Protein AF-A0A1J9P1Q6-F1 (afdb_monomer)

Sequence (108 aa):
MQTEEREAEVKVRSQSTTLEELIKDCHDSFSRPLQVETPSRSTKRSITSFTENCPVQLQESYDSVFSYLQSAGKDASKLFTSLLELEGLGRRYSNRKLQSEKDLEHYE

Foldseek 3Di:
DVVVVVVVVVVQQQFFAFPVRVVVLLCVLAVVLAAAPCVVPDDPPPPPPPPPPPPVVVVVVCVVVNCVQQVPDPHRPSPHGGSVVSNVLSCVLSVDYHHDPVSCPSVD

Organism: NCBI:txid1447872

Solvent-accessible surface area (backbone atoms only — not comparable to full-atom values): 6322 Å² total; per-residue (Å²): 108,76,64,60,52,52,52,51,50,49,54,58,34,62,36,49,20,30,69,69,54,44,55,50,49,46,41,64,33,44,62,66,60,53,45,61,66,55,65,87,78,47,80,83,65,76,71,71,64,91,76,62,72,74,53,66,70,55,52,54,49,47,54,52,52,51,47,56,58,44,62,57,50,102,54,54,40,52,79,39,71,23,55,52,57,50,46,55,51,15,54,65,69,43,69,54,57,40,82,51,75,78,66,48,69,85,77,116

Mean predicted aligned error: 8.99 Å

Radius of gyration: 18.18 Å; Cα contacts (8 Å, |Δi|>4): 86; chains: 1; bounding box: 35×50×42 Å

Structure (mmCIF, N/CA/C/O backbone):
data_AF-A0A1J9P1Q6-F1
#
_entry.id   AF-A0A1J9P1Q6-F1
#
loop_
_atom_site.group_PDB
_atom_site.id
_atom_site.type_symbol
_atom_site.label_atom_id
_atom_site.label_alt_id
_atom_site.label_comp_id
_atom_site.label_asym_id
_atom_site.label_entity_id
_atom_site.label_seq_id
_atom_site.pdbx_PDB_ins_code
_atom_site.Cartn_x
_atom_site.Cartn_y
_atom_site.Cartn_z
_atom_site.occupancy
_atom_site.B_iso_or_equiv
_atom_site.auth_seq_id
_atom_site.auth_comp_id
_atom_site.auth_asym_id
_atom_site.auth_atom_id
_atom_site.pdbx_PDB_model_num
ATOM 1 N N . MET A 1 1 ? -11.479 -29.146 12.604 1.00 61.81 1 MET A N 1
ATOM 2 C CA . MET A 1 1 ? -10.157 -28.576 12.946 1.00 61.81 1 MET A CA 1
ATOM 3 C C . MET A 1 1 ? -9.519 -27.813 11.783 1.00 61.81 1 MET A C 1
ATOM 5 O O . MET A 1 1 ? -9.516 -26.599 11.855 1.00 61.81 1 MET A O 1
ATOM 9 N N . GLN A 1 2 ? -9.053 -28.441 10.687 1.00 71.56 2 GLN A N 1
ATOM 10 C CA . GLN A 1 2 ? -8.390 -27.695 9.587 1.00 71.56 2 GLN A CA 1
ATOM 11 C C . GLN A 1 2 ? -9.298 -26.712 8.821 1.00 71.56 2 GLN A C 1
ATOM 13 O O . GLN A 1 2 ? -8.822 -25.696 8.325 1.00 71.56 2 GLN A O 1
ATOM 18 N N . THR A 1 3 ? -10.592 -27.009 8.690 1.00 77.44 3 THR A N 1
ATOM 19 C CA . THR A 1 3 ? -11.551 -26.145 7.981 1.00 77.44 3 THR A CA 1
ATOM 20 C C . THR A 1 3 ? -11.895 -24.900 8.798 1.00 77.44 3 THR A C 1
ATOM 22 O O . THR A 1 3 ? -11.854 -23.794 8.278 1.00 77.44 3 THR A O 1
ATOM 25 N N . GLU A 1 4 ? -12.136 -25.079 10.097 1.00 78.56 4 GLU A N 1
ATOM 26 C CA . GLU A 1 4 ? -12.460 -23.995 11.036 1.00 78.56 4 GLU A CA 1
ATOM 27 C C . GLU A 1 4 ? -11.289 -23.015 11.208 1.00 78.56 4 GLU A C 1
ATOM 29 O O . GLU A 1 4 ? -11.501 -21.810 11.302 1.00 78.56 4 GLU A O 1
ATOM 34 N N . GLU A 1 5 ? -10.047 -23.512 11.195 1.00 80.06 5 GLU A N 1
ATOM 35 C CA . GLU A 1 5 ? -8.838 -22.681 11.256 1.00 80.06 5 GLU A CA 1
ATOM 36 C C . GLU A 1 5 ? -8.691 -21.793 10.013 1.00 80.06 5 GLU A C 1
ATOM 38 O O . GLU A 1 5 ? -8.453 -20.593 10.133 1.00 80.06 5 GLU A O 1
ATOM 43 N N . ARG A 1 6 ? -8.922 -22.352 8.816 1.00 80.69 6 ARG A N 1
ATOM 44 C CA . ARG A 1 6 ? -8.909 -21.576 7.565 1.00 80.69 6 ARG A CA 1
ATOM 45 C C . ARG A 1 6 ? -10.018 -20.533 7.527 1.00 80.69 6 ARG A C 1
ATOM 47 O O . ARG A 1 6 ? -9.791 -19.418 7.071 1.00 80.69 6 ARG A O 1
ATOM 54 N N . GLU A 1 7 ? -11.213 -20.879 7.990 1.00 82.50 7 GLU A N 1
ATOM 55 C CA . GLU A 1 7 ? -12.333 -19.938 8.051 1.00 82.50 7 GLU A CA 1
ATOM 56 C C . GLU A 1 7 ? -12.058 -18.797 9.034 1.00 82.50 7 GLU A C 1
ATOM 58 O O . GLU A 1 7 ? -12.343 -17.639 8.725 1.00 82.50 7 GLU A O 1
ATOM 63 N N . ALA A 1 8 ? -11.452 -19.096 10.185 1.00 85.38 8 ALA A N 1
ATOM 64 C CA . ALA A 1 8 ? -11.022 -18.084 11.142 1.00 85.38 8 ALA A CA 1
ATOM 65 C C . ALA A 1 8 ? -9.935 -17.170 10.556 1.00 85.38 8 ALA A C 1
ATOM 67 O O . ALA A 1 8 ? -10.028 -15.950 10.694 1.00 85.38 8 ALA A O 1
ATOM 68 N N . GLU A 1 9 ? -8.949 -17.733 9.855 1.00 84.88 9 GLU A N 1
ATOM 69 C CA . GLU A 1 9 ? -7.882 -16.969 9.207 1.00 84.88 9 GLU A CA 1
ATOM 70 C C . GLU A 1 9 ? -8.436 -16.024 8.131 1.00 84.88 9 GLU A C 1
ATOM 72 O O . GLU A 1 9 ? -8.143 -14.828 8.141 1.00 84.88 9 GLU A O 1
ATOM 77 N N . VAL A 1 10 ? -9.294 -16.528 7.238 1.00 86.62 10 VAL A N 1
ATOM 78 C CA . VAL A 1 10 ? -9.950 -15.703 6.213 1.00 86.62 10 VAL A CA 1
ATOM 79 C C . VAL A 1 10 ? -10.770 -14.603 6.871 1.00 86.62 10 VAL A C 1
ATOM 81 O O . VAL A 1 10 ? -10.678 -13.449 6.466 1.00 86.62 10 VAL A O 1
ATOM 84 N N . LYS A 1 11 ? -11.515 -14.925 7.932 1.00 85.88 11 LYS A N 1
ATOM 85 C CA . LYS A 1 11 ? -12.323 -13.939 8.650 1.00 85.88 11 LYS A CA 1
ATOM 86 C C . LYS A 1 11 ? -11.473 -12.816 9.234 1.00 85.88 11 LYS A C 1
ATOM 88 O O . LYS A 1 11 ? -11.901 -11.672 9.159 1.00 85.88 11 LYS A O 1
ATOM 93 N N . VAL A 1 12 ? -10.292 -13.115 9.778 1.00 86.75 12 VAL A N 1
ATOM 94 C CA . VAL A 1 12 ? -9.346 -12.097 10.264 1.00 86.75 12 VAL A CA 1
ATOM 95 C C . VAL A 1 12 ? -8.797 -11.269 9.103 1.00 86.75 12 VAL A C 1
ATOM 97 O O . VAL A 1 12 ? -8.818 -10.046 9.172 1.00 86.75 12 VAL A O 1
ATOM 100 N N . ARG A 1 13 ? -8.368 -11.909 8.010 1.00 87.75 13 ARG A N 1
ATOM 101 C CA . ARG A 1 13 ? -7.769 -11.221 6.850 1.00 87.75 13 ARG A CA 1
ATOM 102 C C . ARG A 1 13 ? -8.772 -10.392 6.048 1.00 87.75 13 ARG A C 1
ATOM 104 O O . ARG A 1 13 ? -8.378 -9.451 5.368 1.00 87.75 13 ARG A O 1
ATOM 111 N N . SER A 1 14 ? -10.058 -10.722 6.127 1.00 91.31 14 SER A N 1
ATOM 112 C CA . SER A 1 14 ? -11.155 -9.946 5.543 1.00 91.31 14 SER A CA 1
ATOM 113 C C . SER A 1 14 ? -11.603 -8.769 6.414 1.00 91.31 14 SER A C 1
ATOM 115 O O . SER A 1 14 ? -12.419 -7.973 5.955 1.00 91.31 14 SER A O 1
ATOM 117 N N . GLN A 1 15 ? -11.115 -8.636 7.654 1.00 90.31 15 GLN A N 1
ATOM 118 C CA . GLN A 1 15 ? -11.386 -7.441 8.452 1.00 90.31 15 GLN A CA 1
ATOM 119 C C . GLN A 1 15 ? -10.635 -6.235 7.894 1.00 90.31 15 GLN A C 1
ATOM 121 O O . GLN A 1 15 ? -9.528 -6.356 7.371 1.00 90.31 15 GLN A O 1
ATOM 126 N N . SER A 1 16 ? -11.243 -5.066 8.060 1.00 91.88 16 SER A N 1
ATOM 127 C CA . SER A 1 16 ? -10.606 -3.775 7.836 1.00 91.88 16 SER A CA 1
ATOM 128 C C . SER A 1 16 ? -9.335 -3.623 8.678 1.00 91.88 16 SER A C 1
ATOM 130 O O . SER A 1 16 ? -9.230 -4.194 9.769 1.00 91.88 16 SER A O 1
ATOM 132 N N . THR A 1 17 ? -8.388 -2.838 8.179 1.00 91.56 17 THR A N 1
ATOM 133 C CA . THR A 1 17 ? -7.079 -2.612 8.805 1.00 91.56 17 THR A CA 1
ATOM 134 C C . THR A 1 17 ? -7.022 -1.260 9.514 1.00 91.56 17 THR A C 1
ATOM 136 O O . THR A 1 17 ? -7.794 -0.341 9.222 1.00 91.56 17 THR A O 1
ATOM 139 N N . THR A 1 18 ? -6.127 -1.147 10.489 1.00 91.44 18 THR A N 1
ATOM 140 C CA . THR A 1 18 ? -5.658 0.129 11.052 1.00 91.44 18 THR A CA 1
ATOM 141 C C . THR A 1 18 ? -4.712 0.834 10.075 1.00 91.44 1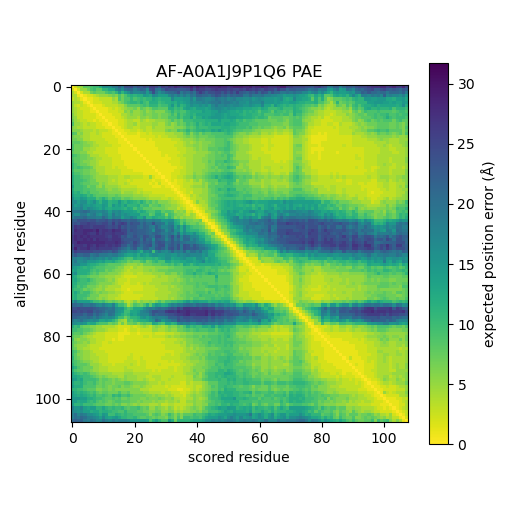8 THR A C 1
ATOM 143 O O . THR A 1 18 ? -4.279 0.239 9.088 1.00 91.44 18 THR A O 1
ATOM 146 N N . LEU A 1 19 ? -4.354 2.096 10.340 1.00 89.69 19 LEU A N 1
ATOM 147 C CA . LEU A 1 19 ? -3.402 2.817 9.488 1.00 89.69 19 LEU A CA 1
ATOM 148 C C . LEU A 1 19 ? -2.023 2.136 9.468 1.00 89.69 19 LEU A C 1
ATOM 150 O O . LEU A 1 19 ? -1.415 2.006 8.409 1.00 89.69 19 LEU A O 1
ATOM 154 N N . GLU A 1 20 ? -1.534 1.685 10.625 1.00 89.25 20 GLU A N 1
ATOM 155 C CA . GLU A 1 20 ? -0.246 0.987 10.733 1.00 89.25 20 GLU A CA 1
ATOM 156 C C . GLU A 1 20 ? -0.233 -0.334 9.959 1.00 89.25 20 GLU A C 1
ATOM 158 O O . GLU A 1 20 ? 0.720 -0.612 9.229 1.00 89.25 20 GLU A O 1
ATOM 163 N N . GLU A 1 21 ? -1.298 -1.129 10.094 1.00 91.31 21 GLU A N 1
ATOM 164 C CA . GLU A 1 21 ? -1.469 -2.374 9.340 1.00 91.31 21 GLU A CA 1
ATOM 165 C C . GLU A 1 21 ? -1.517 -2.090 7.836 1.00 91.31 21 GLU A C 1
ATOM 167 O O . GLU A 1 21 ? -0.771 -2.714 7.087 1.00 91.31 21 GLU A O 1
ATOM 172 N N . LEU A 1 22 ? -2.289 -1.085 7.400 1.00 91.75 22 LEU A N 1
ATOM 173 C CA . LEU A 1 22 ? -2.343 -0.670 5.998 1.00 91.75 22 LEU A CA 1
ATOM 174 C C . LEU A 1 22 ? -0.954 -0.302 5.459 1.00 91.75 22 LEU A C 1
ATOM 176 O O . LEU A 1 22 ? -0.552 -0.807 4.414 1.00 91.75 22 LEU A O 1
ATOM 180 N N . ILE A 1 23 ? -0.218 0.583 6.143 1.00 91.00 23 ILE A N 1
ATOM 181 C CA . ILE A 1 23 ? 1.104 1.045 5.685 1.00 91.00 23 ILE A CA 1
ATOM 182 C C . ILE A 1 23 ? 2.064 -0.141 5.557 1.00 91.00 23 ILE A C 1
ATOM 184 O O . ILE A 1 23 ? 2.770 -0.271 4.551 1.00 91.00 23 ILE A O 1
ATOM 188 N N . LYS A 1 24 ? 2.079 -1.019 6.563 1.00 91.38 24 LYS A N 1
ATOM 189 C CA . LYS A 1 24 ? 2.939 -2.201 6.581 1.00 91.38 24 LYS A CA 1
ATOM 190 C C . LYS A 1 24 ? 2.579 -3.180 5.466 1.00 91.38 24 LYS A C 1
ATOM 192 O O . LYS A 1 24 ? 3.462 -3.598 4.719 1.00 91.38 24 LYS A O 1
ATOM 197 N N . ASP A 1 25 ? 1.303 -3.510 5.318 1.00 91.06 25 ASP A N 1
ATOM 198 C CA . ASP A 1 25 ? 0.842 -4.464 4.311 1.00 91.06 25 ASP A CA 1
ATOM 199 C C . ASP A 1 25 ? 1.026 -3.915 2.901 1.00 91.06 25 ASP A C 1
ATOM 201 O O . ASP A 1 25 ? 1.356 -4.670 1.985 1.00 91.06 25 ASP A O 1
ATOM 205 N N . CYS A 1 26 ? 0.898 -2.597 2.725 1.00 89.44 26 CYS A N 1
ATOM 206 C CA . CYS A 1 26 ? 1.224 -1.956 1.465 1.00 89.44 26 CYS A CA 1
ATOM 207 C C . CYS A 1 26 ? 2.706 -2.156 1.106 1.00 89.44 26 CYS A C 1
ATOM 209 O O . CYS A 1 26 ? 3.051 -2.546 -0.013 1.00 89.44 26 CYS A O 1
ATOM 211 N N . HIS A 1 27 ? 3.603 -1.939 2.068 1.00 91.62 27 HIS A N 1
ATOM 212 C CA . HIS A 1 27 ? 5.024 -2.190 1.865 1.00 91.62 27 HIS A CA 1
ATOM 213 C C . HIS A 1 27 ? 5.305 -3.667 1.540 1.00 91.62 27 HIS A C 1
ATOM 215 O O . HIS A 1 27 ? 6.028 -3.960 0.585 1.00 91.62 27 HIS A O 1
ATOM 221 N N . ASP A 1 28 ? 4.726 -4.593 2.303 1.00 91.06 28 ASP A N 1
ATOM 222 C CA . ASP A 1 28 ? 5.019 -6.021 2.185 1.00 91.06 28 ASP A CA 1
ATOM 223 C C . ASP A 1 28 ? 4.391 -6.660 0.933 1.00 91.06 28 ASP A C 1
ATOM 225 O O . ASP A 1 28 ? 5.015 -7.528 0.320 1.00 91.06 28 ASP A O 1
ATOM 229 N N . SER A 1 29 ? 3.204 -6.205 0.515 1.00 87.44 29 SER A N 1
ATOM 230 C CA . SER A 1 29 ? 2.459 -6.764 -0.624 1.00 87.44 29 SER A CA 1
ATOM 231 C C . SER A 1 29 ? 2.760 -6.086 -1.960 1.00 87.44 29 SER A C 1
ATOM 233 O O . SER A 1 29 ? 2.683 -6.755 -2.989 1.00 87.44 29 SER A O 1
ATOM 235 N N . PHE A 1 30 ? 3.093 -4.789 -1.973 1.00 84.19 30 PHE A N 1
ATOM 236 C CA . PHE A 1 30 ? 3.339 -4.040 -3.214 1.00 84.19 30 PHE A CA 1
ATOM 237 C C . PHE A 1 30 ? 4.800 -3.668 -3.395 1.00 84.19 30 PHE A C 1
ATOM 239 O O . PHE A 1 30 ? 5.396 -4.008 -4.413 1.00 84.19 30 PHE A O 1
ATOM 246 N N . SER A 1 31 ? 5.378 -2.948 -2.433 1.00 84.81 31 SER A N 1
ATOM 247 C CA . SER A 1 31 ? 6.679 -2.304 -2.626 1.00 84.81 31 SER A CA 1
ATOM 248 C C . SER A 1 31 ? 7.828 -3.304 -2.592 1.00 84.81 31 SER A C 1
ATOM 250 O O . SER A 1 31 ? 8.718 -3.265 -3.437 1.00 84.81 31 SER A O 1
ATOM 252 N N . ARG A 1 32 ? 7.815 -4.224 -1.624 1.00 88.56 32 ARG A N 1
ATOM 253 C CA . ARG A 1 32 ? 8.873 -5.221 -1.434 1.00 88.56 32 ARG A CA 1
ATOM 254 C C . ARG A 1 32 ? 8.942 -6.267 -2.561 1.00 88.56 32 ARG A C 1
ATOM 256 O O . ARG A 1 32 ? 10.061 -6.617 -2.936 1.00 88.56 32 ARG A O 1
ATOM 263 N N . PRO A 1 33 ? 7.827 -6.799 -3.101 1.00 88.44 33 PRO A N 1
ATOM 264 C CA . PRO A 1 33 ? 7.887 -7.819 -4.151 1.00 88.44 33 PRO A CA 1
ATOM 265 C C . PRO A 1 33 ? 8.233 -7.275 -5.545 1.00 88.44 33 PRO A C 1
ATOM 267 O O . PRO A 1 33 ? 8.539 -8.073 -6.437 1.00 88.44 33 PRO A O 1
ATOM 270 N N . LEU A 1 34 ? 8.193 -5.951 -5.745 1.00 86.38 34 LEU A N 1
ATOM 271 C CA . LEU A 1 34 ? 8.511 -5.320 -7.024 1.00 86.38 34 LEU A CA 1
ATOM 272 C C . LEU A 1 34 ? 9.928 -5.652 -7.489 1.00 86.38 34 LEU A C 1
ATOM 274 O O . LEU A 1 34 ? 10.912 -5.528 -6.761 1.00 86.38 34 LEU A O 1
ATOM 278 N N . GLN A 1 35 ? 10.032 -6.043 -8.755 1.00 87.12 35 GLN A N 1
ATOM 279 C CA . GLN A 1 35 ? 11.292 -6.393 -9.395 1.00 87.12 35 GLN A CA 1
ATOM 280 C C . GLN A 1 35 ? 11.383 -5.724 -10.757 1.00 87.12 35 GLN A C 1
ATOM 282 O O . GLN A 1 35 ? 10.414 -5.694 -11.509 1.00 87.12 35 GLN A O 1
ATOM 287 N N . VAL A 1 36 ? 12.574 -5.249 -11.103 1.00 87.62 36 VAL A N 1
ATOM 288 C CA . VAL A 1 36 ? 12.881 -4.737 -12.442 1.00 87.62 36 VAL A CA 1
ATOM 289 C C . VAL A 1 36 ? 13.498 -5.864 -13.261 1.00 87.62 36 VAL A C 1
ATOM 291 O O . VAL A 1 36 ? 14.360 -6.595 -12.772 1.00 87.62 36 VAL A O 1
ATOM 294 N N . GLU A 1 37 ? 13.065 -6.028 -14.509 1.00 88.56 37 GLU A N 1
ATOM 295 C CA . GLU A 1 37 ? 13.542 -7.111 -15.369 1.00 88.56 37 GLU A CA 1
ATOM 296 C C . GLU A 1 37 ? 15.011 -6.932 -15.738 1.00 88.56 37 GLU A C 1
ATOM 298 O O . GLU A 1 37 ? 15.803 -7.866 -15.622 1.00 88.56 37 GLU A O 1
ATOM 303 N N . THR A 1 38 ? 15.376 -5.720 -16.158 1.00 85.50 38 THR A N 1
ATOM 304 C CA . THR A 1 38 ? 16.731 -5.406 -16.610 1.00 85.50 38 THR A CA 1
ATOM 305 C C . THR A 1 38 ? 17.301 -4.228 -15.816 1.00 85.50 38 THR A C 1
ATOM 307 O O . THR A 1 38 ? 17.344 -3.106 -16.326 1.00 85.50 38 THR A O 1
ATOM 310 N N . PRO A 1 39 ? 17.785 -4.449 -14.578 1.00 79.56 39 PRO A N 1
ATOM 311 C CA . PRO A 1 39 ? 18.349 -3.379 -13.752 1.00 79.56 39 PRO A CA 1
ATOM 312 C C . PRO A 1 39 ? 19.505 -2.631 -14.430 1.00 79.56 39 PRO A C 1
ATOM 314 O O . PRO A 1 39 ? 19.697 -1.443 -14.192 1.00 79.56 39 PRO A O 1
ATOM 317 N N . SER A 1 40 ? 20.253 -3.292 -15.324 1.00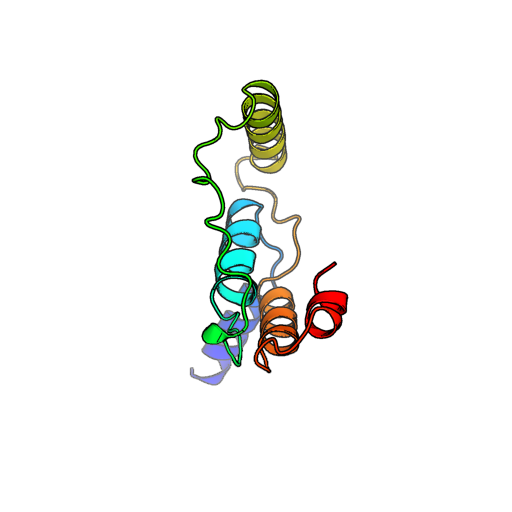 79.25 40 SER A N 1
ATOM 318 C CA . SER A 1 40 ? 21.356 -2.686 -16.086 1.00 79.25 40 SER A CA 1
ATOM 319 C C . SER A 1 40 ? 20.916 -1.602 -17.075 1.00 79.25 40 SER A C 1
ATOM 321 O O . SER A 1 40 ? 21.738 -0.765 -17.446 1.00 79.25 40 SER A O 1
ATOM 323 N N . ARG A 1 41 ? 19.641 -1.608 -17.488 1.00 75.06 41 ARG A N 1
ATOM 324 C CA . ARG A 1 41 ? 19.021 -0.576 -18.333 1.00 75.06 41 ARG A CA 1
ATOM 325 C C . ARG A 1 41 ? 18.362 0.537 -17.521 1.00 75.06 41 ARG A C 1
ATOM 327 O O . ARG A 1 41 ? 17.896 1.503 -18.115 1.00 75.06 41 ARG A O 1
ATOM 334 N N . SER A 1 42 ? 18.325 0.409 -16.194 1.00 70.75 42 SER A N 1
ATOM 335 C CA . SER A 1 42 ? 17.825 1.467 -15.325 1.00 70.75 42 SER A CA 1
ATOM 336 C C . SER A 1 42 ? 18.759 2.672 -15.373 1.00 70.75 42 SER A C 1
ATOM 338 O O . SER A 1 42 ? 19.982 2.536 -15.509 1.00 70.75 42 SER A O 1
ATOM 340 N N . THR A 1 43 ? 18.183 3.863 -15.250 1.00 75.44 43 THR A N 1
ATOM 341 C CA . THR A 1 43 ? 18.940 5.104 -15.159 1.00 75.44 43 THR A CA 1
ATOM 342 C C . THR A 1 43 ? 19.885 5.003 -13.964 1.00 75.44 43 THR A C 1
ATOM 344 O O . THR A 1 43 ? 19.454 5.044 -12.816 1.00 75.44 43 THR A O 1
ATOM 347 N N . LYS A 1 44 ? 21.198 4.916 -14.214 1.00 67.56 44 LYS A N 1
ATOM 348 C CA . LYS A 1 44 ? 22.249 4.943 -13.176 1.00 67.56 44 LYS A CA 1
ATOM 349 C C . LYS A 1 44 ? 22.412 6.326 -12.536 1.00 67.56 44 LYS A C 1
ATOM 351 O O . LYS A 1 44 ? 23.509 6.701 -12.126 1.00 67.56 44 LYS A O 1
ATOM 356 N N . ARG A 1 45 ? 21.348 7.128 -12.487 1.00 58.09 45 ARG A N 1
ATOM 357 C CA . ARG A 1 45 ? 21.380 8.345 -11.692 1.00 58.09 45 ARG A CA 1
ATOM 358 C C . ARG A 1 45 ? 21.428 7.866 -10.252 1.00 58.09 45 ARG A C 1
ATOM 360 O O . ARG A 1 45 ? 20.532 7.146 -9.821 1.00 58.09 45 ARG A O 1
ATOM 367 N N . SER A 1 46 ? 22.490 8.223 -9.535 1.0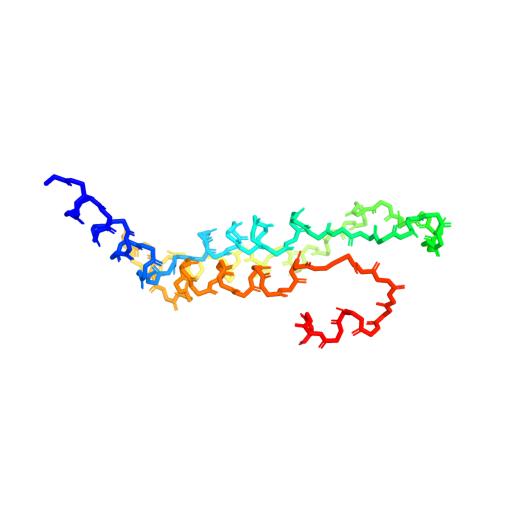0 61.19 46 SER A N 1
ATOM 368 C CA . SER A 1 46 ? 22.440 8.158 -8.082 1.00 61.19 46 SER A CA 1
ATOM 369 C C . SER A 1 46 ? 21.228 8.988 -7.699 1.00 61.19 46 SER A C 1
ATOM 371 O O . SER A 1 46 ? 21.230 10.199 -7.923 1.00 61.19 46 SER A O 1
ATOM 373 N N . ILE A 1 47 ? 20.173 8.338 -7.210 1.00 60.69 47 ILE A N 1
ATOM 374 C CA . ILE A 1 47 ? 19.163 9.048 -6.442 1.00 60.69 47 ILE A CA 1
ATOM 375 C C . ILE A 1 47 ? 20.004 9.685 -5.338 1.00 60.69 47 ILE A C 1
ATOM 377 O O . ILE A 1 47 ? 20.721 8.972 -4.625 1.00 60.69 47 ILE A O 1
ATOM 381 N N . THR A 1 48 ? 20.103 11.015 -5.334 1.00 56.59 48 THR A N 1
ATOM 382 C CA . THR A 1 48 ? 20.725 11.723 -4.216 1.00 56.59 48 THR A CA 1
ATOM 383 C C . THR A 1 48 ? 20.086 11.147 -2.962 1.00 56.59 48 THR A C 1
ATOM 385 O O . THR A 1 48 ? 18.902 10.806 -2.984 1.00 56.59 48 THR A O 1
ATOM 388 N N . SER A 1 49 ? 20.900 10.843 -1.951 1.00 52.97 49 SER A N 1
ATOM 389 C CA . SER A 1 49 ? 20.443 10.052 -0.814 1.00 52.97 49 SER A CA 1
ATOM 390 C C . SER A 1 49 ? 19.099 10.585 -0.327 1.00 52.97 49 SER A C 1
ATOM 392 O O . SER A 1 49 ? 18.931 11.794 -0.189 1.00 52.97 49 SER A O 1
ATOM 394 N N . PHE A 1 50 ? 18.151 9.689 -0.043 1.00 56.12 50 PHE A N 1
ATOM 395 C CA . PHE A 1 50 ? 16.823 10.014 0.504 1.00 56.12 50 PHE A CA 1
ATOM 396 C C . PHE A 1 50 ? 16.873 10.784 1.850 1.00 56.12 50 PHE A C 1
ATOM 398 O O . PHE A 1 50 ? 15.858 10.976 2.504 1.00 56.12 50 PHE A O 1
ATOM 405 N N . THR A 1 51 ? 18.063 11.210 2.275 1.00 51.81 51 THR A N 1
ATOM 406 C CA . THR A 1 51 ? 18.371 12.123 3.371 1.00 51.81 51 THR A CA 1
ATOM 407 C C . THR A 1 51 ? 18.429 13.589 2.922 1.00 51.81 51 THR A C 1
ATOM 409 O O . THR A 1 51 ? 19.077 14.396 3.589 1.00 51.81 51 THR A O 1
ATOM 412 N N . GLU A 1 52 ? 17.822 13.978 1.799 1.00 56.47 52 GLU A N 1
ATOM 413 C CA . GLU A 1 52 ? 17.396 15.373 1.678 1.00 56.47 52 GLU A CA 1
ATOM 414 C C . GLU A 1 52 ? 16.319 15.563 2.744 1.00 56.47 52 GLU A C 1
ATOM 416 O O . GLU A 1 52 ? 15.260 14.946 2.662 1.00 56.47 52 GLU A O 1
ATOM 421 N N . ASN A 1 53 ? 16.670 16.288 3.814 1.00 61.28 53 ASN A N 1
ATOM 422 C CA . ASN A 1 53 ? 15.847 16.481 5.006 1.00 61.28 53 ASN A CA 1
ATOM 423 C C . ASN A 1 53 ? 14.375 16.606 4.613 1.00 61.28 53 ASN A C 1
ATOM 425 O O . ASN A 1 53 ? 14.020 17.575 3.939 1.00 61.28 53 ASN A O 1
ATOM 429 N N . CYS A 1 54 ? 13.543 15.638 5.020 1.00 62.12 54 CYS A N 1
ATOM 430 C CA . CYS A 1 54 ? 12.100 15.765 4.880 1.00 62.12 54 CYS A CA 1
ATOM 431 C C . CYS A 1 54 ? 11.736 17.130 5.481 1.00 62.12 54 CYS A C 1
ATOM 433 O O . CYS A 1 54 ? 12.087 17.369 6.644 1.00 62.12 54 CYS A O 1
ATOM 435 N N . PRO A 1 55 ? 11.169 18.070 4.702 1.00 79.00 55 PRO A N 1
ATOM 436 C CA . PRO A 1 55 ? 10.833 19.388 5.212 1.00 79.00 55 PRO A CA 1
ATOM 437 C C . PRO A 1 55 ? 10.090 19.238 6.538 1.00 79.00 55 PRO A C 1
ATOM 439 O O . PRO A 1 55 ? 9.140 18.465 6.610 1.00 79.00 55 PRO A O 1
ATOM 442 N N . VAL A 1 56 ? 10.513 19.949 7.588 1.00 76.62 56 VAL A N 1
ATOM 443 C CA . VAL A 1 56 ? 9.931 19.824 8.944 1.00 76.62 56 VAL A CA 1
ATOM 444 C C . VAL A 1 56 ? 8.399 19.918 8.909 1.00 76.62 56 VAL A C 1
ATOM 446 O O . VAL A 1 56 ? 7.707 19.167 9.584 1.00 76.62 56 VAL A O 1
ATOM 449 N N . GLN A 1 57 ? 7.875 20.754 8.015 1.00 76.38 57 GLN A N 1
ATOM 450 C CA . GLN A 1 57 ? 6.446 20.931 7.750 1.00 76.38 57 GLN A CA 1
ATOM 451 C C . GLN A 1 57 ? 5.729 19.645 7.294 1.00 76.38 57 GLN A C 1
ATOM 453 O O . GLN A 1 57 ? 4.565 19.432 7.633 1.00 76.38 57 GLN A O 1
ATOM 458 N N . LEU A 1 58 ? 6.403 18.778 6.528 1.00 82.56 58 LEU A N 1
ATOM 459 C CA . LEU A 1 58 ? 5.867 17.475 6.127 1.00 82.56 58 LEU A CA 1
ATOM 460 C C . LEU A 1 58 ? 5.877 16.487 7.290 1.00 82.56 58 LEU A C 1
ATOM 462 O O . LEU A 1 58 ? 4.916 15.738 7.430 1.00 82.56 58 LEU A O 1
ATOM 466 N N . GLN A 1 59 ? 6.912 16.511 8.135 1.00 85.38 59 GLN A N 1
ATOM 467 C CA . GLN A 1 59 ? 6.963 15.665 9.328 1.00 85.38 59 GLN A CA 1
ATOM 468 C C . GLN A 1 59 ? 5.832 16.023 10.299 1.00 85.38 59 GLN A C 1
ATOM 470 O O . GLN A 1 59 ? 5.091 15.144 10.719 1.00 85.38 59 GLN A O 1
ATOM 475 N N . GLU A 1 60 ? 5.630 17.312 10.579 1.00 89.12 60 GLU A N 1
ATOM 476 C CA . GLU A 1 60 ? 4.544 17.783 11.452 1.00 89.12 60 GLU A CA 1
ATOM 477 C C . GLU A 1 60 ? 3.159 17.408 10.905 1.00 89.12 60 GLU A C 1
ATOM 479 O O . GLU A 1 60 ? 2.284 16.958 11.648 1.00 89.12 60 GLU A O 1
ATOM 484 N N . SER A 1 61 ? 2.966 17.555 9.590 1.00 89.25 61 SER A N 1
ATOM 485 C CA . SER 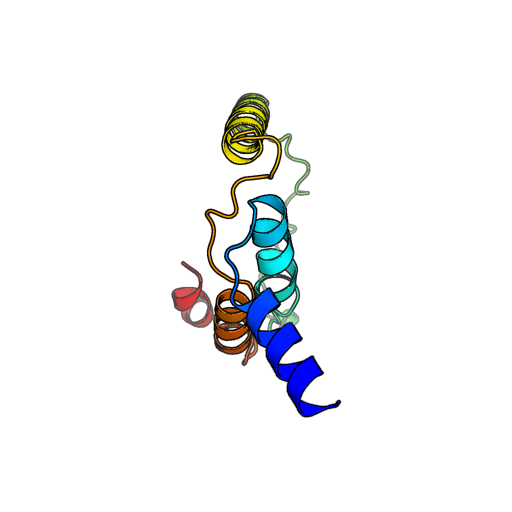A 1 61 ? 1.720 17.165 8.923 1.00 89.25 61 SER A CA 1
ATOM 486 C C . SER A 1 61 ? 1.495 15.656 8.998 1.00 89.25 61 SER A C 1
ATOM 488 O O . SER A 1 61 ? 0.389 15.216 9.313 1.00 89.25 61 SER A O 1
ATOM 490 N N . TYR A 1 62 ? 2.541 14.863 8.746 1.00 87.88 62 TYR A N 1
ATOM 491 C CA . TYR A 1 62 ? 2.496 13.411 8.868 1.00 87.88 62 TYR A CA 1
ATOM 492 C C . TYR A 1 62 ? 2.133 12.996 10.293 1.00 87.88 62 TYR A C 1
ATOM 494 O O . TYR A 1 62 ? 1.163 12.266 10.472 1.00 87.88 62 TYR A O 1
ATOM 502 N N . ASP A 1 63 ? 2.837 13.508 11.304 1.00 88.81 63 ASP A N 1
ATOM 503 C CA . ASP A 1 63 ? 2.615 13.150 12.706 1.00 88.81 63 ASP A CA 1
ATOM 504 C C . ASP A 1 63 ? 1.199 13.521 13.162 1.00 88.81 63 ASP A C 1
ATOM 506 O O . ASP A 1 63 ? 0.546 12.746 13.866 1.00 88.81 63 ASP A O 1
ATOM 510 N N . SER A 1 64 ? 0.690 14.680 12.728 1.00 90.25 64 SER A N 1
ATOM 511 C CA . SER A 1 64 ? -0.672 15.127 13.024 1.00 90.25 64 SER A CA 1
ATOM 512 C C . SER A 1 64 ? -1.730 14.213 12.398 1.00 90.25 64 SER A C 1
ATOM 514 O O . SER A 1 64 ? -2.632 13.748 13.099 1.00 90.25 64 SER A O 1
ATOM 516 N N . VAL A 1 65 ? -1.608 13.910 11.101 1.00 88.44 65 VAL A N 1
ATOM 517 C CA . VAL A 1 65 ? -2.545 13.034 10.379 1.00 88.44 65 VAL A CA 1
ATOM 518 C C . VAL A 1 65 ? -2.479 11.610 10.918 1.00 88.44 65 VAL A C 1
ATOM 520 O O . VAL A 1 65 ? -3.516 11.012 11.197 1.00 88.44 65 VAL A O 1
ATOM 523 N N . PHE A 1 66 ? -1.272 11.083 11.114 1.00 87.44 66 PHE A N 1
ATOM 524 C CA . PHE A 1 66 ? -1.044 9.761 11.679 1.00 87.44 66 PHE A CA 1
ATOM 525 C C . PHE A 1 66 ? -1.679 9.654 13.066 1.00 87.44 66 PHE A C 1
ATOM 527 O O . PHE A 1 66 ? -2.474 8.750 13.314 1.00 87.44 66 PHE A O 1
ATOM 534 N N . SER A 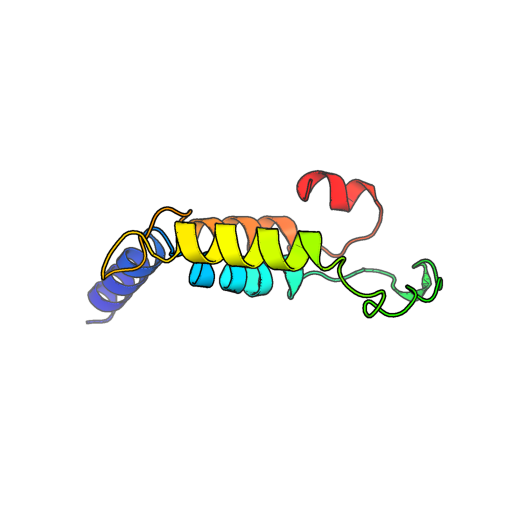1 67 ? -1.426 10.630 13.942 1.00 87.12 67 SER A N 1
ATOM 535 C CA . SER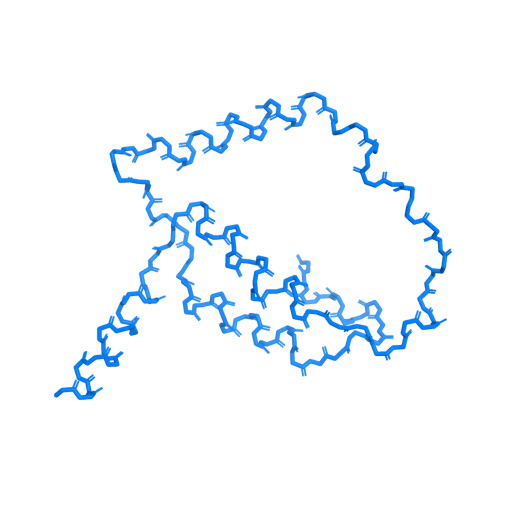 A 1 67 ? -2.034 10.675 15.274 1.00 87.12 67 SER A CA 1
ATOM 536 C C . SER A 1 67 ? -3.555 10.755 15.202 1.00 87.12 67 SER A C 1
ATOM 538 O O . SER A 1 67 ? -4.227 10.045 15.942 1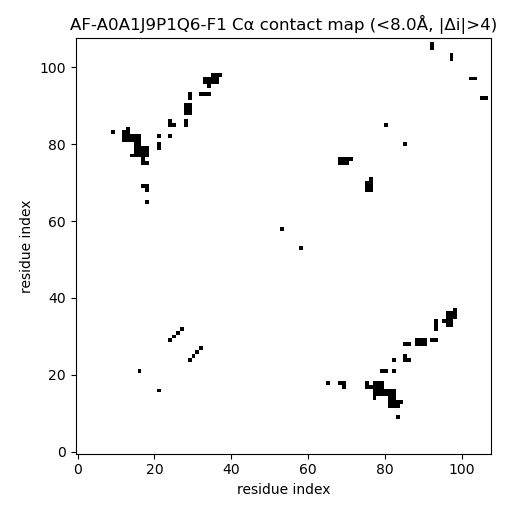.00 87.12 67 SER A O 1
ATOM 540 N N . TYR A 1 68 ? -4.129 11.573 14.318 1.00 86.50 68 TYR A N 1
ATOM 541 C CA . TYR A 1 68 ? -5.583 11.678 14.157 1.00 86.50 68 TYR A CA 1
ATOM 542 C C . TYR A 1 68 ? -6.215 10.350 13.720 1.00 86.50 68 TYR A C 1
ATOM 544 O O . TYR A 1 68 ? -7.181 9.893 14.327 1.00 86.50 68 TYR A O 1
ATOM 552 N N . LEU A 1 69 ? -5.637 9.705 12.706 1.00 85.56 69 LEU A N 1
ATOM 553 C CA . LEU A 1 69 ? -6.135 8.439 12.168 1.00 85.56 69 LEU A CA 1
ATOM 554 C C . LEU A 1 69 ? -5.937 7.270 13.145 1.00 85.56 69 LEU A C 1
ATOM 556 O O . LEU A 1 69 ? -6.754 6.352 13.166 1.00 85.56 69 LEU A O 1
ATOM 560 N N . GLN A 1 70 ? -4.902 7.325 13.989 1.00 78.81 70 GLN A N 1
ATOM 561 C CA . GLN A 1 70 ? -4.639 6.311 15.010 1.00 78.81 70 GLN A CA 1
ATOM 562 C C . GLN A 1 70 ? -5.469 6.524 16.291 1.00 78.81 70 GLN A C 1
ATOM 564 O O . GLN A 1 70 ? -5.873 5.556 16.931 1.00 78.81 70 GLN A O 1
ATOM 569 N N . SER A 1 71 ? -5.742 7.778 16.675 1.00 69.00 71 SER A N 1
ATOM 570 C CA . SER A 1 71 ? -6.342 8.155 17.971 1.00 69.00 71 SER A CA 1
ATOM 571 C C . SER A 1 71 ? -7.870 8.108 18.031 1.00 69.00 71 SER A C 1
ATOM 573 O O . SER A 1 71 ? -8.453 8.497 19.047 1.00 69.00 71 SER A O 1
ATOM 575 N N . ALA A 1 72 ? -8.538 7.589 17.001 1.00 57.78 72 ALA A N 1
ATOM 576 C CA . ALA A 1 72 ? -9.984 7.378 16.990 1.00 57.78 72 ALA A CA 1
ATOM 577 C C . ALA A 1 72 ? -10.440 6.221 17.923 1.00 57.78 72 ALA A C 1
ATOM 579 O O . ALA A 1 72 ? -11.147 5.311 17.501 1.00 57.78 72 ALA A O 1
ATOM 580 N N . GLY A 1 73 ? -10.067 6.277 19.209 1.00 55.88 73 GLY A N 1
ATOM 581 C CA . GLY A 1 73 ? -10.501 5.376 20.282 1.00 55.88 73 GLY A CA 1
ATOM 582 C C . GLY A 1 73 ? -9.454 4.353 20.737 1.00 55.88 73 GLY A C 1
ATOM 583 O O . GLY A 1 73 ? -8.439 4.142 20.088 1.00 55.88 73 GLY A O 1
ATOM 584 N N . LYS A 1 74 ? -9.712 3.714 21.892 1.00 54.41 74 LYS A N 1
ATOM 585 C CA . LYS A 1 74 ? -8.869 2.670 22.529 1.00 54.41 74 LYS A CA 1
ATOM 586 C C . LYS A 1 74 ? -8.574 1.455 21.639 1.00 54.41 74 LYS A C 1
ATOM 588 O O . LYS A 1 74 ? -7.675 0.688 21.964 1.00 54.41 74 LYS A O 1
ATOM 593 N N . ASP A 1 75 ? -9.298 1.331 20.539 1.00 61.06 75 ASP A N 1
ATOM 594 C CA . ASP A 1 75 ? -9.029 0.424 19.443 1.00 61.06 75 ASP A CA 1
ATOM 595 C C . ASP A 1 75 ? -8.751 1.317 18.234 1.00 61.06 75 ASP A C 1
ATOM 597 O O . ASP A 1 75 ? -9.635 2.080 17.835 1.00 61.06 75 ASP A O 1
ATOM 601 N N . ALA A 1 76 ? -7.528 1.278 17.691 1.00 67.81 76 ALA A N 1
ATOM 602 C CA . ALA A 1 76 ? -7.211 2.010 16.469 1.00 67.81 76 ALA A CA 1
ATOM 603 C C . ALA A 1 76 ? -8.302 1.693 15.440 1.00 67.81 76 ALA A C 1
ATOM 605 O O . ALA A 1 76 ? -8.591 0.522 15.172 1.00 67.81 76 ALA A O 1
ATOM 606 N N . SER A 1 77 ? -8.983 2.730 14.949 1.00 76.69 77 SER A N 1
ATOM 607 C CA . SER A 1 77 ? -10.168 2.515 14.132 1.00 76.69 77 SER A CA 1
ATOM 608 C C . SER A 1 77 ? -9.751 1.755 12.870 1.00 76.69 77 SER A C 1
ATOM 610 O O . SER A 1 77 ? -8.952 2.239 12.066 1.00 76.69 77 SER A O 1
ATOM 612 N N . LYS A 1 78 ? -10.273 0.534 12.717 1.00 86.75 78 LYS A N 1
ATOM 613 C CA . LYS A 1 78 ? -10.066 -0.323 11.546 1.00 86.75 78 LYS A CA 1
ATOM 614 C C . LYS A 1 78 ? -10.855 0.235 10.357 1.00 86.75 78 LYS A C 1
ATOM 616 O O . LYS A 1 78 ? -11.900 -0.296 9.991 1.00 86.75 78 LYS A O 1
ATOM 621 N N . LEU A 1 79 ? -10.417 1.377 9.834 1.00 88.12 79 LEU A N 1
ATOM 622 C CA . LEU A 1 79 ? -11.117 2.155 8.804 1.00 88.12 79 LEU A CA 1
ATOM 623 C C . LEU A 1 79 ? -10.634 1.844 7.390 1.00 88.12 79 LEU A C 1
ATOM 625 O O . LEU A 1 79 ? -11.249 2.296 6.428 1.00 88.12 79 LEU A O 1
ATOM 629 N N . PHE A 1 80 ? -9.534 1.110 7.259 1.00 90.56 80 PHE A N 1
ATOM 630 C CA . PHE A 1 80 ? -8.852 0.927 5.990 1.00 90.56 80 PHE A CA 1
ATOM 631 C C . PHE A 1 80 ? -9.157 -0.433 5.370 1.00 90.56 80 PHE A C 1
ATOM 633 O O . PHE A 1 80 ? -9.717 -1.329 6.006 1.00 90.56 80 PHE A O 1
ATOM 640 N N . THR A 1 81 ? -8.811 -0.565 4.093 1.00 91.94 81 THR A N 1
ATOM 641 C CA . THR A 1 81 ? -9.089 -1.754 3.282 1.00 91.94 81 THR A CA 1
ATOM 642 C C . THR A 1 81 ? -8.547 -3.029 3.936 1.00 91.94 81 THR A C 1
ATOM 644 O O . THR A 1 81 ? -7.553 -3.004 4.663 1.00 91.94 81 THR A O 1
ATOM 647 N N . SER A 1 82 ? -9.218 -4.155 3.697 1.00 94.44 82 SER A N 1
ATOM 648 C CA . SER A 1 82 ? -8.825 -5.430 4.304 1.00 94.44 82 SER A CA 1
ATOM 649 C C . SER A 1 82 ? -7.485 -5.946 3.776 1.00 94.44 82 SER A C 1
ATOM 651 O O . SER A 1 82 ? -7.135 -5.744 2.610 1.00 94.44 82 SER A O 1
ATOM 653 N N . LEU A 1 83 ? -6.772 -6.701 4.610 1.00 92.06 83 LEU A N 1
ATOM 654 C CA . LEU A 1 83 ? -5.503 -7.336 4.246 1.00 92.06 83 LEU A CA 1
ATOM 655 C C . LEU A 1 83 ? -5.666 -8.268 3.030 1.00 92.06 83 LEU A C 1
ATOM 657 O O . LEU A 1 83 ? -4.840 -8.272 2.119 1.00 92.06 83 LEU A O 1
ATOM 661 N N . LEU A 1 84 ? -6.777 -9.006 2.956 1.00 91.81 84 LEU A N 1
ATOM 662 C CA . LEU A 1 84 ? -7.074 -9.907 1.838 1.00 91.81 84 LEU A CA 1
ATOM 663 C C . LEU A 1 84 ? -7.179 -9.173 0.488 1.00 91.81 84 LEU A C 1
ATOM 665 O O . LEU A 1 84 ? -6.757 -9.702 -0.544 1.00 91.81 84 LEU A O 1
ATOM 669 N N . GLU A 1 85 ? -7.721 -7.957 0.488 1.00 92.00 85 GLU A N 1
ATOM 670 C CA . GLU A 1 85 ? -7.830 -7.124 -0.710 1.00 92.00 85 GLU A CA 1
ATOM 671 C C . GLU A 1 85 ? -6.461 -6.578 -1.148 1.00 92.00 85 GLU A C 1
ATOM 673 O O . GLU A 1 85 ? -6.120 -6.676 -2.332 1.00 92.00 85 GLU A O 1
ATOM 678 N N . LEU A 1 86 ? -5.649 -6.094 -0.198 1.00 90.12 86 LEU A N 1
ATOM 679 C CA . LEU A 1 86 ? -4.284 -5.605 -0.453 1.00 90.12 86 LEU A CA 1
ATOM 680 C C . LEU A 1 86 ? -3.397 -6.699 -1.040 1.00 90.12 86 LEU A C 1
ATOM 682 O O . LEU A 1 86 ? -2.714 -6.473 -2.034 1.00 90.12 86 LEU A O 1
ATOM 686 N N . GLU A 1 87 ? -3.453 -7.912 -0.499 1.00 89.31 87 GLU A N 1
ATOM 687 C CA . GLU A 1 87 ? -2.692 -9.036 -1.045 1.00 89.31 87 GLU A CA 1
ATOM 688 C C . GLU A 1 87 ? -3.148 -9.442 -2.444 1.00 89.31 87 GLU A C 1
ATOM 690 O O . GLU A 1 87 ? -2.339 -9.856 -3.279 1.00 89.31 87 GLU A O 1
ATOM 695 N N . GLY A 1 88 ? -4.456 -9.371 -2.702 1.00 90.19 88 GLY A N 1
ATOM 696 C CA . GLY A 1 88 ? -5.014 -9.608 -4.027 1.00 90.19 88 GLY A CA 1
ATOM 697 C C . GLY A 1 88 ? -4.452 -8.618 -5.044 1.00 90.19 88 GLY A C 1
ATOM 698 O O . GLY A 1 88 ? -3.997 -9.023 -6.114 1.00 90.19 88 GLY A O 1
ATOM 699 N N . LEU A 1 89 ? -4.437 -7.335 -4.689 1.00 87.62 89 LEU A N 1
ATOM 700 C CA . LEU A 1 89 ? -3.853 -6.266 -5.494 1.00 87.62 89 LEU A CA 1
ATOM 701 C C . LEU A 1 89 ? -2.332 -6.441 -5.662 1.00 87.62 89 LEU A C 1
ATOM 703 O O . LEU A 1 89 ? -1.845 -6.394 -6.790 1.00 87.62 89 LEU A O 1
ATOM 707 N N . GLY A 1 90 ? -1.594 -6.733 -4.589 1.00 88.19 90 GLY A N 1
ATOM 708 C CA . GLY A 1 90 ? -0.146 -6.960 -4.625 1.00 88.19 90 GLY A CA 1
ATOM 709 C C . GLY A 1 90 ? 0.239 -8.115 -5.546 1.00 88.19 90 GLY A C 1
ATOM 710 O O . GLY A 1 90 ? 1.086 -7.968 -6.425 1.00 88.19 90 GLY A O 1
ATOM 711 N N . ARG A 1 91 ? -0.483 -9.242 -5.463 1.00 88.00 91 ARG A N 1
ATOM 712 C CA . ARG A 1 91 ? -0.322 -10.353 -6.415 1.00 88.00 91 ARG A CA 1
ATOM 713 C C . ARG A 1 91 ? -0.576 -9.931 -7.858 1.00 88.00 91 ARG A C 1
ATOM 715 O O . ARG A 1 91 ? 0.106 -10.441 -8.739 1.00 88.00 91 ARG A O 1
ATOM 722 N N . ARG A 1 92 ? -1.541 -9.044 -8.126 1.00 86.69 92 ARG A N 1
ATOM 723 C CA . ARG A 1 92 ? -1.817 -8.566 -9.492 1.00 86.69 92 ARG A CA 1
ATOM 724 C C . ARG A 1 92 ? -0.700 -7.682 -10.028 1.00 86.69 92 ARG A C 1
ATOM 726 O O . ARG A 1 92 ? -0.319 -7.862 -11.178 1.00 86.69 92 ARG A O 1
ATOM 733 N N . TYR A 1 93 ? -0.185 -6.760 -9.223 1.00 82.94 93 TYR A N 1
ATOM 734 C CA . TYR A 1 93 ? 0.787 -5.773 -9.695 1.00 82.94 93 TYR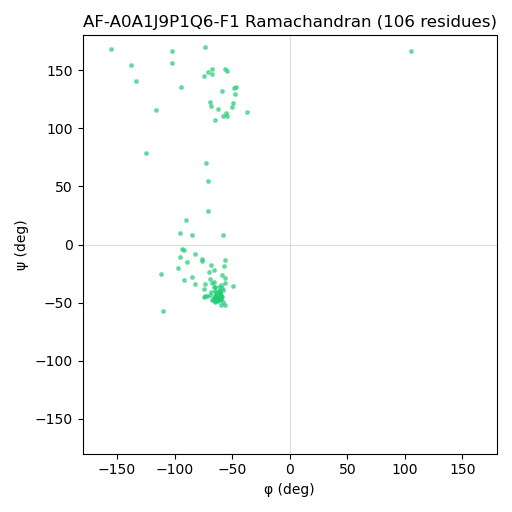 A CA 1
ATOM 735 C C . TYR A 1 93 ? 2.229 -6.281 -9.678 1.00 82.94 93 TYR A C 1
ATOM 737 O O . TYR A 1 93 ? 3.026 -5.898 -10.528 1.00 82.94 93 TYR A O 1
ATOM 745 N N . SER A 1 94 ? 2.555 -7.211 -8.781 1.00 85.06 94 SER A N 1
ATOM 746 C CA . SER A 1 94 ? 3.885 -7.823 -8.693 1.00 85.06 94 SER A CA 1
ATOM 747 C C . SER A 1 94 ? 4.003 -9.159 -9.441 1.00 85.06 94 SER A C 1
ATOM 749 O O . SER A 1 94 ? 5.007 -9.855 -9.296 1.00 85.06 94 SER A O 1
ATOM 751 N N . ASN A 1 95 ? 3.007 -9.548 -10.250 1.00 86.81 95 ASN A N 1
ATOM 752 C CA . ASN A 1 95 ? 3.047 -10.812 -11.006 1.00 86.81 95 ASN A CA 1
ATOM 753 C C . ASN A 1 95 ? 4.101 -10.841 -12.122 1.00 86.81 95 ASN A C 1
ATOM 755 O O . ASN A 1 95 ? 4.447 -11.918 -12.611 1.00 86.81 95 ASN A O 1
ATOM 759 N N . ARG A 1 96 ? 4.601 -9.678 -12.541 1.00 87.44 96 ARG A N 1
ATOM 760 C CA . ARG A 1 96 ? 5.601 -9.541 -13.593 1.00 87.44 96 ARG A CA 1
ATOM 761 C C . ARG A 1 96 ? 6.639 -8.505 -13.205 1.00 87.44 96 ARG A C 1
ATOM 763 O O . ARG A 1 96 ? 6.376 -7.589 -12.432 1.00 87.44 96 ARG A O 1
ATOM 770 N N . LYS A 1 97 ? 7.831 -8.656 -13.773 1.00 90.06 97 LYS A N 1
ATOM 771 C CA . LYS A 1 97 ? 8.910 -7.689 -13.595 1.00 90.06 97 LYS A CA 1
ATOM 772 C C . LYS A 1 97 ? 8.623 -6.433 -14.416 1.00 90.06 97 LYS A C 1
ATOM 774 O O . LYS A 1 97 ? 8.108 -6.537 -15.526 1.00 90.06 97 LYS A O 1
ATOM 779 N N . LEU A 1 98 ? 9.005 -5.276 -13.889 1.00 88.19 98 LEU A N 1
ATOM 780 C CA . LEU A 1 98 ? 8.939 -3.997 -14.589 1.00 88.19 98 LEU A CA 1
ATOM 781 C C . LEU A 1 98 ? 9.966 -3.982 -15.728 1.00 88.19 98 LEU A C 1
ATOM 783 O O . LEU A 1 98 ? 11.165 -4.164 -15.494 1.00 88.19 98 LEU A O 1
ATOM 787 N N . GLN A 1 99 ? 9.498 -3.764 -16.950 1.00 86.69 99 GLN A N 1
ATOM 788 C CA . GLN A 1 99 ? 10.299 -3.700 -18.175 1.00 86.69 99 GLN A CA 1
ATOM 789 C C . GLN A 1 99 ? 10.326 -2.276 -18.755 1.00 86.69 99 GLN A C 1
ATOM 791 O O . GLN A 1 99 ? 11.268 -1.911 -19.462 1.00 86.69 99 GLN A O 1
ATOM 796 N N . SER A 1 100 ? 9.299 -1.472 -18.464 1.00 83.81 100 SER A N 1
ATOM 797 C CA . SER A 1 100 ? 9.102 -0.118 -18.982 1.00 83.81 100 SER A CA 1
ATOM 798 C C . SER A 1 100 ? 8.234 0.743 -18.054 1.00 83.81 100 SER A C 1
ATOM 800 O O . SER A 1 100 ? 7.579 0.227 -17.154 1.00 83.81 100 SER A O 1
ATOM 802 N N . GLU A 1 101 ? 8.185 2.053 -18.310 1.00 81.81 101 GLU A N 1
ATOM 803 C CA . GLU A 1 101 ? 7.287 3.001 -17.621 1.00 81.81 101 GLU A CA 1
ATOM 804 C C . GLU A 1 101 ? 5.812 2.597 -17.729 1.00 81.81 101 GLU A C 1
ATOM 806 O O . GLU A 1 101 ? 5.061 2.732 -16.773 1.00 81.81 101 GLU A O 1
ATOM 811 N N . LYS A 1 102 ? 5.417 1.973 -18.844 1.00 82.94 102 LYS A N 1
ATOM 812 C CA . LYS A 1 102 ? 4.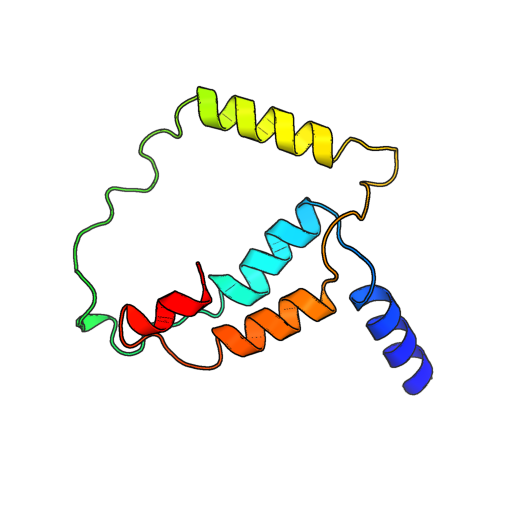060 1.451 -19.037 1.00 82.94 102 LYS A CA 1
ATOM 813 C C . LYS A 1 102 ? 3.651 0.423 -17.978 1.00 82.94 102 LYS A C 1
ATOM 815 O O . LYS A 1 102 ? 2.472 0.237 -17.691 1.00 82.94 102 LYS A O 1
ATOM 820 N N . ASP A 1 103 ? 4.622 -0.261 -17.382 1.00 82.38 103 ASP A N 1
ATOM 821 C CA . ASP A 1 103 ? 4.350 -1.229 -16.324 1.00 82.38 103 ASP A CA 1
ATOM 822 C C . ASP A 1 103 ? 4.028 -0.550 -14.980 1.00 82.38 103 ASP A C 1
ATOM 824 O O . ASP A 1 103 ? 3.479 -1.211 -14.101 1.00 82.38 103 ASP A O 1
ATOM 828 N N . LEU A 1 104 ? 4.303 0.755 -14.846 1.00 78.38 104 LEU A N 1
ATOM 829 C CA . LEU A 1 104 ? 3.951 1.589 -13.692 1.00 78.38 104 LEU A CA 1
ATOM 830 C C . LEU A 1 104 ? 2.565 2.238 -13.804 1.00 78.38 104 LEU A C 1
ATOM 832 O O . LEU A 1 104 ? 2.032 2.642 -12.782 1.00 78.38 104 LEU A O 1
ATOM 836 N N . GLU A 1 105 ? 1.931 2.271 -14.983 1.00 81.00 105 GLU A N 1
ATOM 837 C CA . GLU A 1 105 ? 0.601 2.897 -15.172 1.00 81.00 105 GLU A CA 1
ATOM 838 C C . GLU A 1 105 ? -0.496 2.315 -14.261 1.00 81.00 105 GLU A C 1
ATOM 840 O O . GLU A 1 105 ? -1.539 2.924 -14.075 1.00 81.00 105 GLU A O 1
ATOM 845 N N . HIS A 1 106 ? -0.287 1.119 -13.707 1.00 69.50 106 HIS A N 1
ATOM 846 C CA . HIS A 1 106 ? -1.244 0.456 -12.817 1.00 69.50 106 HIS A CA 1
ATOM 847 C C . HIS A 1 106 ? -0.976 0.740 -11.326 1.00 69.50 106 HIS A C 1
ATOM 849 O O . HIS A 1 106 ? -1.718 0.246 -10.476 1.00 69.50 106 HIS A O 1
ATOM 855 N N . TYR A 1 107 ? 0.109 1.459 -11.015 1.00 66.31 107 TYR A N 1
ATOM 856 C CA . TYR A 1 107 ? 0.523 1.843 -9.663 1.00 66.31 107 TYR A CA 1
ATOM 857 C C . TYR A 1 107 ? 0.080 3.263 -9.267 1.00 66.31 107 TYR A C 1
ATOM 859 O O . TYR A 1 107 ? 0.050 3.544 -8.069 1.00 66.31 107 TYR A O 1
ATOM 867 N N . GLU A 1 108 ? -0.239 4.130 -10.234 1.00 57.44 108 GLU A N 1
ATOM 868 C CA . GLU A 1 108 ? -0.682 5.527 -10.045 1.00 57.44 108 GLU A CA 1
ATOM 869 C C . GLU A 1 108 ? -2.209 5.670 -10.139 1.00 57.44 108 GLU A C 1
ATOM 871 O O . GLU A 1 108 ? -2.764 6.487 -9.368 1.00 57.44 108 GLU A O 1
#

pLDDT: mean 81.0, std 11.39, range [51.81, 94.44]

Secondary structure (DSSP, 8-state):
-HHHHHHHHHHHHTSPBPHHHHHHHHIIIIITT--BS-GGGS-------TTS---HHHHHHHHHHHHHHH-SSSS----BPPHHHHHHHHHHHSSS-B-SGGGTTTT-